Protein AF-X1K011-F1 (afdb_monomer_lite)

InterPro domains:
  IPR002888 [2Fe-2S]-binding [PF01799] (1-42)
  IPR036884 [2Fe-2S]-binding domain superfamily [SSF47741] (1-47)
  IPR051452 Diverse Oxidoreductases [PTHR44379] (1-47)

Foldseek 3Di:
DVVLLVVCCVVPLQDDLVSQCVSCVPPDDPVPCSVVSSQVSCVSSVVHDDPPPD

Secondary structure (DSSP, 8-state):
-HHHHHHHHHH-SS--HHHHHHHHTTS--SS--HHHHHHHHHHHTT--------

Structure (mmCIF, N/CA/C/O backbone):
data_AF-X1K011-F1
#
_entry.id   AF-X1K011-F1
#
loop_
_atom_site.group_PDB
_atom_site.id
_atom_site.type_symbol
_atom_site.label_atom_id
_atom_site.label_alt_id
_atom_site.label_comp_id
_atom_site.label_asym_id
_atom_site.label_entity_id
_atom_site.label_seq_id
_atom_site.pdbx_PDB_ins_code
_atom_site.Cartn_x
_atom_site.Cartn_y
_atom_site.Cartn_z
_atom_site.occupancy
_atom_site.B_iso_or_equiv
_atom_site.auth_seq_id
_atom_site.auth_comp_id
_atom_site.auth_asym_id
_atom_site.auth_atom_id
_atom_site.pdbx_PDB_model_num
ATOM 1 N N . MET A 1 1 ? -3.609 -1.440 -8.805 1.00 85.25 1 MET A N 1
ATOM 2 C CA . MET A 1 1 ? -3.505 -0.567 -7.615 1.00 85.25 1 MET A CA 1
ATOM 3 C C . MET A 1 1 ? -4.655 -0.788 -6.636 1.00 85.25 1 MET A C 1
ATOM 5 O O . MET A 1 1 ? -4.403 -1.370 -5.594 1.00 85.25 1 MET A O 1
ATOM 9 N N . ILE A 1 2 ? -5.913 -0.436 -6.956 1.00 92.88 2 ILE A N 1
ATOM 10 C CA . ILE A 1 2 ? -7.044 -0.540 -6.000 1.00 92.88 2 ILE A CA 1
ATOM 11 C C . ILE A 1 2 ? -7.261 -1.958 -5.447 1.00 92.88 2 ILE A C 1
ATOM 13 O O . ILE A 1 2 ? -7.312 -2.127 -4.236 1.00 92.88 2 ILE A O 1
ATOM 17 N N . LEU A 1 3 ? -7.356 -2.987 -6.298 1.00 95.38 3 LEU A N 1
ATOM 18 C CA . LEU A 1 3 ? -7.601 -4.360 -5.823 1.00 95.38 3 LEU A CA 1
ATOM 19 C C . LEU A 1 3 ? -6.470 -4.879 -4.926 1.00 95.38 3 LEU A C 1
ATOM 21 O O . LEU A 1 3 ? -6.735 -5.500 -3.901 1.00 95.38 3 LEU A O 1
ATOM 25 N N . THR A 1 4 ? -5.219 -4.576 -5.276 1.00 96.12 4 THR A N 1
ATOM 26 C CA . THR A 1 4 ? -4.053 -4.928 -4.459 1.00 96.12 4 THR A CA 1
ATOM 27 C C . THR A 1 4 ? -4.056 -4.180 -3.128 1.00 96.12 4 THR A C 1
ATOM 29 O O . THR A 1 4 ? -3.809 -4.792 -2.098 1.00 96.12 4 THR A O 1
ATOM 32 N N . ALA A 1 5 ? -4.405 -2.890 -3.123 1.00 95.19 5 ALA A N 1
ATOM 33 C CA . ALA A 1 5 ? -4.547 -2.106 -1.899 1.00 95.19 5 ALA A CA 1
ATOM 34 C C . ALA A 1 5 ? -5.659 -2.654 -0.992 1.00 95.19 5 ALA A C 1
ATOM 36 O O . ALA A 1 5 ? -5.460 -2.801 0.208 1.00 95.19 5 ALA A O 1
ATOM 37 N N . VAL A 1 6 ? -6.812 -3.024 -1.558 1.00 96.38 6 VAL A N 1
ATOM 38 C CA . VAL A 1 6 ? -7.912 -3.651 -0.807 1.00 96.38 6 VAL A CA 1
ATOM 39 C C . VAL A 1 6 ? -7.478 -4.992 -0.216 1.00 96.38 6 VAL A C 1
ATOM 41 O O . VAL A 1 6 ? -7.786 -5.273 0.939 1.00 96.38 6 VAL A O 1
ATOM 44 N N . ALA A 1 7 ? -6.767 -5.820 -0.985 1.00 96.94 7 ALA A N 1
ATOM 45 C CA . ALA A 1 7 ? -6.249 -7.094 -0.494 1.00 96.94 7 ALA A CA 1
ATOM 46 C C . ALA A 1 7 ? -5.228 -6.893 0.638 1.00 96.94 7 ALA A C 1
ATOM 48 O O . ALA A 1 7 ? -5.335 -7.555 1.670 1.00 96.94 7 ALA A O 1
ATOM 49 N N . LEU A 1 8 ? -4.302 -5.939 0.475 1.00 96.44 8 LEU A N 1
ATOM 50 C CA . LEU A 1 8 ? -3.325 -5.562 1.496 1.00 96.44 8 LEU A CA 1
ATOM 51 C C . LEU A 1 8 ? -4.025 -5.127 2.786 1.00 96.44 8 LEU A C 1
ATOM 53 O O . LEU A 1 8 ? -3.763 -5.706 3.831 1.00 96.44 8 LEU A O 1
ATOM 57 N N . LEU A 1 9 ? -4.956 -4.175 2.709 1.00 96.19 9 LEU A N 1
ATOM 58 C CA . LEU A 1 9 ? -5.643 -3.622 3.881 1.00 96.19 9 LEU A CA 1
ATOM 59 C C . LEU A 1 9 ? -6.559 -4.634 4.579 1.00 96.19 9 LEU A C 1
ATOM 61 O O . LEU A 1 9 ? -6.749 -4.561 5.789 1.00 96.19 9 LEU A O 1
ATOM 65 N N . LYS A 1 10 ? -7.109 -5.606 3.841 1.00 96.88 10 LYS A N 1
ATOM 66 C CA . LYS A 1 10 ? -7.867 -6.715 4.438 1.00 96.88 10 LYS A CA 1
ATOM 67 C C . LYS A 1 10 ? -6.983 -7.663 5.249 1.00 96.88 10 LYS A C 1
ATOM 69 O O . LYS A 1 10 ? -7.444 -8.173 6.264 1.00 96.88 10 LYS A O 1
ATOM 74 N N . GLY A 1 11 ? -5.760 -7.934 4.789 1.00 96.69 11 GLY A N 1
ATOM 75 C CA . GLY A 1 11 ? -4.818 -8.825 5.479 1.00 96.69 11 GLY A CA 1
ATOM 76 C C . GLY A 1 11 ? -3.977 -8.125 6.548 1.00 96.69 11 GLY A C 1
ATOM 77 O O . GLY A 1 11 ? -3.598 -8.739 7.540 1.00 96.69 11 GLY A O 1
ATOM 78 N N . ASN A 1 12 ? -3.704 -6.839 6.354 1.00 96.12 12 ASN A N 1
ATOM 79 C CA . ASN A 1 12 ? -2.919 -5.991 7.234 1.00 96.12 12 ASN A CA 1
ATOM 80 C C . ASN A 1 12 ? -3.541 -4.580 7.258 1.00 96.12 12 ASN A C 1
ATOM 82 O O . ASN A 1 12 ? -3.233 -3.769 6.384 1.00 96.12 12 ASN A O 1
ATOM 86 N N . PRO A 1 13 ? -4.411 -4.276 8.238 1.00 94.44 13 PRO A N 1
ATOM 87 C CA . PRO A 1 13 ? -5.081 -2.976 8.346 1.00 94.44 13 PRO A CA 1
ATOM 88 C C . PRO A 1 13 ? -4.141 -1.791 8.602 1.00 94.44 13 PRO A C 1
ATOM 90 O O . PRO A 1 13 ? -4.524 -0.649 8.358 1.00 94.44 13 PRO A O 1
ATOM 93 N N . HIS A 1 14 ? -2.919 -2.049 9.081 1.00 95.00 14 HIS A N 1
ATOM 94 C CA . HIS A 1 14 ? -1.928 -1.023 9.406 1.00 95.00 14 HIS A CA 1
ATOM 95 C C . HIS A 1 14 ? -0.566 -1.346 8.767 1.00 95.00 14 HIS A C 1
ATOM 97 O O . HIS A 1 14 ? 0.406 -1.592 9.484 1.00 95.00 14 HIS A O 1
ATOM 103 N N . PRO A 1 15 ? -0.472 -1.356 7.426 1.00 95.69 15 PRO A N 1
ATOM 104 C CA . PRO A 1 15 ? 0.779 -1.655 6.750 1.00 95.69 15 PRO A CA 1
ATOM 105 C C . PRO A 1 15 ? 1.778 -0.504 6.903 1.00 95.69 15 PRO A C 1
ATOM 107 O O . PRO A 1 15 ? 1.381 0.655 7.008 1.00 95.69 15 PRO A O 1
ATOM 110 N N . THR A 1 16 ? 3.073 -0.811 6.905 1.00 95.50 16 THR A N 1
ATOM 111 C CA . THR A 1 16 ? 4.131 0.209 6.816 1.00 95.50 16 THR A CA 1
ATOM 112 C C . THR A 1 16 ? 4.302 0.699 5.378 1.00 95.50 16 THR A C 1
ATOM 114 O O . THR A 1 16 ? 3.856 0.046 4.433 1.00 95.50 16 THR A O 1
ATOM 117 N N . ASP A 1 17 ? 4.995 1.823 5.192 1.00 92.88 17 ASP A N 1
ATOM 118 C CA . ASP A 1 17 ? 5.293 2.357 3.858 1.00 92.88 17 ASP A CA 1
ATOM 119 C C . ASP A 1 17 ? 6.064 1.343 2.993 1.00 92.88 17 ASP A C 1
ATOM 121 O O . ASP A 1 17 ? 5.717 1.167 1.823 1.00 92.88 17 ASP A O 1
ATOM 125 N N . GLU A 1 18 ? 7.032 0.602 3.557 1.00 94.81 18 GLU A N 1
ATOM 126 C CA . GLU A 1 18 ? 7.714 -0.473 2.821 1.00 94.81 18 GLU A CA 1
ATOM 127 C C . GLU A 1 18 ? 6.754 -1.587 2.393 1.00 94.81 18 GLU A C 1
ATOM 129 O O . GLU A 1 18 ? 6.836 -2.071 1.267 1.00 94.81 18 GLU A O 1
ATOM 134 N N . GLN A 1 19 ? 5.819 -1.988 3.258 1.00 95.62 19 GLN A N 1
ATOM 135 C CA . GLN A 1 19 ? 4.846 -3.033 2.928 1.00 95.62 19 GLN A CA 1
ATOM 136 C C . GLN A 1 19 ? 3.880 -2.583 1.828 1.00 95.62 19 GLN A C 1
ATOM 138 O O . GLN A 1 19 ? 3.499 -3.384 0.972 1.00 95.62 19 GLN A O 1
ATOM 143 N N . ILE A 1 20 ? 3.497 -1.302 1.826 1.00 94.62 20 ILE A N 1
ATOM 144 C CA . ILE A 1 20 ? 2.689 -0.714 0.755 1.00 94.62 20 ILE A CA 1
ATOM 145 C C . ILE A 1 20 ? 3.486 -0.711 -0.554 1.00 94.62 20 ILE A C 1
ATOM 147 O O . ILE A 1 20 ? 2.963 -1.144 -1.581 1.00 94.62 20 ILE A O 1
ATOM 151 N N . ALA A 1 21 ? 4.740 -0.256 -0.526 1.00 92.50 21 ALA A N 1
ATOM 152 C CA . ALA A 1 21 ? 5.600 -0.211 -1.705 1.00 92.50 21 ALA A CA 1
ATOM 153 C C . ALA A 1 21 ? 5.821 -1.609 -2.304 1.00 92.50 21 ALA A C 1
ATOM 155 O O . ALA A 1 21 ? 5.639 -1.796 -3.508 1.00 92.50 21 ALA A O 1
ATOM 156 N N . GLU A 1 22 ? 6.111 -2.602 -1.462 1.00 94.88 22 GLU A N 1
ATOM 157 C CA . GLU A 1 22 ? 6.311 -3.988 -1.886 1.00 94.88 22 GLU A CA 1
ATOM 158 C C . GLU A 1 22 ? 5.038 -4.571 -2.514 1.00 94.88 22 GLU A C 1
ATOM 160 O O . GLU A 1 22 ? 5.073 -5.130 -3.610 1.00 94.88 22 GLU A O 1
ATOM 165 N N . ALA A 1 23 ? 3.877 -4.354 -1.887 1.00 94.75 23 ALA A N 1
ATOM 166 C CA . ALA A 1 23 ? 2.599 -4.790 -2.444 1.00 94.75 23 ALA A CA 1
ATOM 167 C C . ALA A 1 23 ? 2.310 -4.148 -3.813 1.00 94.75 23 ALA A C 1
ATOM 169 O O . ALA A 1 23 ? 1.666 -4.759 -4.670 1.00 94.75 23 ALA A O 1
ATOM 170 N N . MET A 1 24 ? 2.767 -2.914 -4.041 1.00 94.25 24 MET A N 1
ATOM 171 C CA . MET A 1 24 ? 2.562 -2.209 -5.305 1.00 94.25 24 MET A CA 1
ATOM 172 C C . MET A 1 24 ? 3.624 -2.522 -6.368 1.00 94.25 24 MET A C 1
ATOM 174 O O . MET A 1 24 ? 3.384 -2.200 -7.527 1.00 94.25 24 MET A O 1
ATOM 178 N N . ASN A 1 25 ? 4.725 -3.204 -6.039 1.00 90.88 25 ASN A N 1
ATOM 179 C CA . ASN A 1 25 ? 5.832 -3.488 -6.964 1.00 90.88 25 ASN A CA 1
ATOM 180 C C . ASN A 1 25 ? 5.382 -4.268 -8.225 1.00 90.88 25 ASN A C 1
ATOM 182 O O . ASN A 1 25 ? 5.880 -4.056 -9.328 1.00 90.88 25 ASN A O 1
ATOM 186 N N . GLY A 1 26 ? 4.347 -5.109 -8.098 1.00 88.94 26 GLY A N 1
ATOM 187 C CA . GLY A 1 26 ? 3.719 -5.821 -9.224 1.00 88.94 26 GLY A CA 1
ATOM 188 C C . GLY A 1 26 ? 2.731 -4.997 -10.067 1.00 88.94 26 GLY A C 1
ATOM 189 O O . GLY A 1 26 ? 2.163 -5.513 -11.028 1.00 88.94 26 GLY A O 1
ATOM 190 N N . ASN A 1 27 ? 2.478 -3.733 -9.723 1.00 90.88 27 ASN A N 1
ATOM 191 C CA . ASN A 1 27 ? 1.516 -2.874 -10.406 1.00 90.88 27 ASN A CA 1
ATOM 192 C C . ASN A 1 27 ? 2.249 -1.736 -11.136 1.00 90.88 27 ASN A C 1
ATOM 194 O O . ASN A 1 27 ? 2.510 -0.687 -10.570 1.00 90.88 27 ASN A O 1
ATOM 198 N N . ILE A 1 28 ? 2.552 -1.883 -12.423 1.00 91.19 28 ILE A N 1
ATOM 199 C CA . ILE A 1 28 ? 3.313 -0.851 -13.146 1.00 91.19 28 ILE A CA 1
ATOM 200 C C . ILE A 1 28 ? 2.467 0.420 -13.349 1.00 91.19 28 ILE A C 1
ATOM 202 O O . ILE A 1 28 ? 1.375 0.375 -13.917 1.00 91.19 28 ILE A O 1
ATOM 206 N N . CYS A 1 29 ? 2.998 1.573 -12.932 1.00 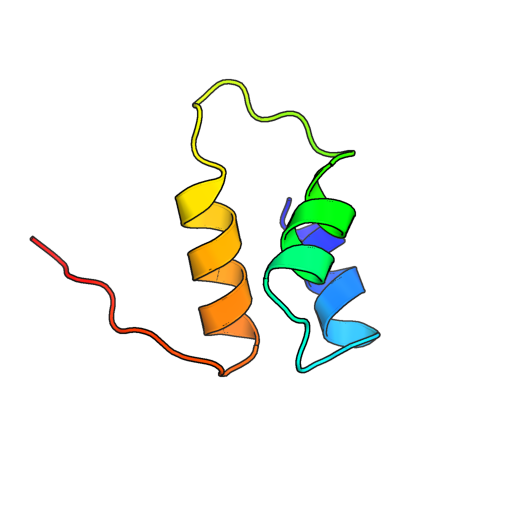90.38 29 CYS A N 1
ATOM 207 C CA . CYS A 1 29 ? 2.418 2.892 -13.186 1.00 90.38 29 CYS A CA 1
ATOM 208 C C . CYS A 1 29 ? 3.277 3.667 -14.196 1.00 90.38 29 CYS A C 1
ATOM 210 O O . CYS A 1 29 ? 4.463 3.887 -13.962 1.00 90.38 29 CYS A O 1
ATOM 212 N N . ARG A 1 30 ? 2.682 4.120 -15.309 1.00 94.31 30 ARG A N 1
ATOM 213 C CA . ARG A 1 30 ? 3.378 4.930 -16.328 1.00 94.31 30 ARG A CA 1
ATOM 214 C C . ARG A 1 30 ? 3.338 6.437 -16.053 1.00 94.31 30 ARG A C 1
ATOM 216 O O . ARG A 1 30 ? 4.149 7.172 -16.602 1.00 94.31 30 ARG A O 1
ATOM 223 N N . CYS A 1 31 ? 2.418 6.883 -15.203 1.00 93.31 31 CYS A N 1
ATOM 224 C CA . CYS A 1 31 ? 2.202 8.298 -14.894 1.00 93.31 31 CYS A CA 1
ATOM 225 C C . CYS A 1 31 ? 3.079 8.811 -13.739 1.00 93.31 31 CYS A C 1
ATOM 227 O O . CYS A 1 31 ? 2.910 9.950 -13.325 1.00 93.31 31 CYS A O 1
ATOM 229 N N . CYS A 1 32 ? 3.970 7.971 -13.195 1.00 86.94 32 CYS A N 1
ATOM 230 C CA . CYS A 1 32 ? 4.818 8.274 -12.035 1.00 86.94 32 CYS A CA 1
ATOM 231 C C . CYS A 1 32 ? 4.055 8.616 -10.737 1.00 86.94 32 CYS A C 1
ATOM 233 O O . CYS A 1 32 ? 4.635 9.206 -9.836 1.00 86.94 32 CYS A O 1
ATOM 235 N N . ALA A 1 33 ? 2.795 8.187 -10.603 1.00 90.12 33 ALA A N 1
ATOM 236 C CA . ALA A 1 33 ? 1.918 8.526 -9.473 1.00 90.12 33 ALA A CA 1
ATOM 237 C C . ALA A 1 33 ? 2.059 7.594 -8.242 1.00 90.12 33 ALA A C 1
ATOM 239 O O . ALA A 1 33 ? 1.106 7.366 -7.493 1.00 90.12 33 ALA A O 1
ATOM 240 N N . TYR A 1 34 ? 3.214 6.942 -8.080 1.00 90.38 34 TYR A N 1
ATOM 241 C CA . TYR A 1 34 ? 3.452 6.010 -6.971 1.00 90.38 34 TYR A CA 1
ATOM 242 C C . TYR A 1 34 ? 3.369 6.673 -5.587 1.00 90.38 34 TYR A C 1
ATOM 244 O O . TYR A 1 34 ? 2.712 6.098 -4.715 1.00 90.38 34 TYR A O 1
ATOM 252 N N . PRO A 1 35 ? 3.975 7.856 -5.361 1.00 91.00 35 PRO A N 1
ATOM 253 C CA . PRO A 1 35 ? 3.885 8.540 -4.072 1.00 91.00 35 PRO A CA 1
ATOM 254 C C . PRO A 1 35 ? 2.437 8.821 -3.647 1.00 91.00 35 PRO A C 1
ATOM 256 O O . PRO A 1 35 ? 2.066 8.597 -2.495 1.00 91.00 35 PRO A O 1
ATOM 259 N N . GLU A 1 36 ? 1.591 9.236 -4.589 1.00 92.88 36 GLU A N 1
ATOM 260 C CA . GLU A 1 36 ? 0.178 9.537 -4.364 1.00 92.88 36 GLU A CA 1
ATOM 261 C C . GLU A 1 36 ? -0.621 8.271 -4.040 1.00 92.88 36 GLU A C 1
ATOM 263 O O . GLU A 1 36 ? -1.507 8.296 -3.185 1.00 92.88 36 GLU A O 1
ATOM 268 N N . ILE A 1 37 ? -0.291 7.142 -4.676 1.00 93.06 37 ILE A N 1
ATOM 269 C CA . ILE A 1 37 ? -0.900 5.842 -4.366 1.00 93.06 37 ILE A CA 1
ATOM 270 C C . ILE A 1 37 ? -0.543 5.408 -2.941 1.00 93.06 37 ILE A C 1
ATOM 272 O O . ILE A 1 37 ? -1.430 4.980 -2.202 1.00 93.06 37 ILE A O 1
ATOM 276 N N . VAL A 1 38 ? 0.721 5.549 -2.528 1.00 93.12 38 VAL A N 1
ATOM 277 C CA . VAL A 1 38 ? 1.147 5.232 -1.155 1.00 93.12 38 VAL A CA 1
ATOM 278 C C . VAL A 1 38 ? 0.398 6.114 -0.155 1.00 93.12 38 VAL A C 1
ATOM 280 O O . VAL A 1 38 ? -0.193 5.599 0.794 1.00 93.12 38 VAL A O 1
ATOM 283 N N . ALA A 1 39 ? 0.326 7.424 -0.405 1.00 93.06 39 ALA A N 1
ATOM 284 C CA . ALA A 1 39 ? -0.419 8.360 0.435 1.00 93.06 39 ALA A CA 1
ATOM 285 C C . ALA A 1 39 ? -1.915 8.003 0.534 1.00 93.06 39 ALA A C 1
ATOM 287 O O . ALA A 1 39 ?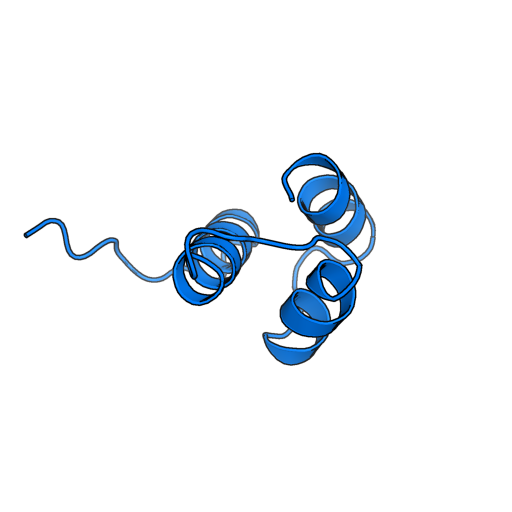 -2.492 8.019 1.625 1.00 93.06 39 ALA A O 1
ATOM 288 N N . ALA A 1 40 ? -2.545 7.616 -0.579 1.00 94.31 40 ALA A N 1
ATOM 289 C CA . ALA A 1 40 ? -3.941 7.191 -0.599 1.00 94.31 40 ALA A CA 1
ATOM 290 C C . ALA A 1 40 ? -4.178 5.920 0.236 1.00 94.31 40 ALA A C 1
ATOM 292 O O . ALA A 1 40 ? -5.180 5.828 0.947 1.00 94.31 40 ALA A O 1
ATOM 293 N N . ILE A 1 41 ? -3.250 4.959 0.195 1.00 94.25 41 ILE A N 1
ATOM 294 C CA . ILE A 1 41 ? -3.335 3.721 0.984 1.00 94.25 41 ILE A CA 1
ATOM 295 C C . ILE A 1 41 ? -3.142 4.011 2.475 1.00 94.25 41 ILE A C 1
ATOM 297 O O . ILE A 1 41 ? -3.924 3.512 3.281 1.00 94.25 41 ILE A O 1
ATOM 301 N N . ARG A 1 42 ? -2.192 4.877 2.852 1.00 93.00 42 ARG A N 1
ATOM 302 C CA . ARG A 1 42 ? -2.020 5.331 4.248 1.00 93.00 42 ARG A CA 1
ATOM 303 C C . ARG A 1 42 ? -3.281 5.997 4.785 1.00 93.00 42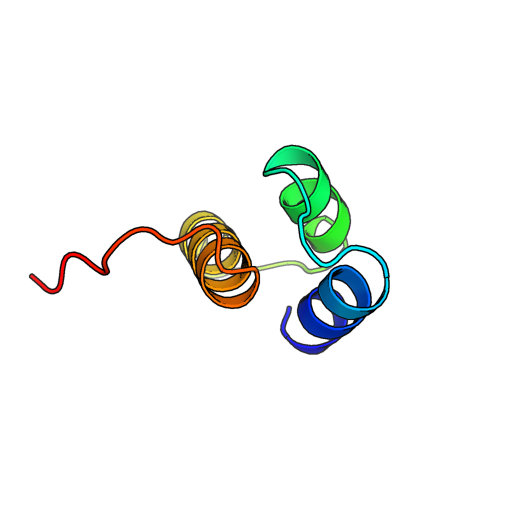 ARG A C 1
ATOM 305 O O . ARG A 1 42 ? -3.727 5.696 5.892 1.00 93.00 42 ARG A O 1
ATOM 312 N N . ARG A 1 43 ? -3.907 6.856 3.973 1.00 93.94 43 ARG A N 1
ATOM 313 C CA . ARG A 1 43 ? -5.193 7.478 4.308 1.00 93.94 43 ARG A CA 1
ATOM 314 C C . ARG A 1 43 ? -6.287 6.428 4.506 1.00 93.94 43 ARG A C 1
ATOM 316 O O . ARG A 1 43 ? -7.037 6.519 5.473 1.00 93.94 43 ARG A O 1
ATOM 323 N N . ALA A 1 44 ? -6.367 5.428 3.630 1.00 93.44 44 ALA A N 1
ATOM 324 C CA . ALA A 1 44 ? -7.331 4.334 3.754 1.00 93.44 44 ALA A CA 1
ATOM 325 C C . ALA A 1 44 ? -7.066 3.429 4.977 1.00 93.44 44 ALA A C 1
ATOM 327 O O . ALA A 1 44 ? -8.015 2.911 5.558 1.00 93.44 44 ALA A O 1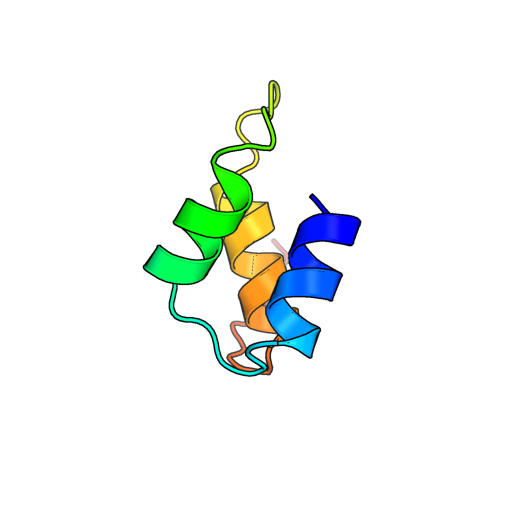
ATOM 328 N N . ALA A 1 45 ? -5.807 3.288 5.401 1.00 93.94 45 ALA A N 1
ATOM 329 C CA . ALA A 1 45 ? -5.388 2.558 6.602 1.00 93.94 45 ALA A CA 1
ATOM 330 C C . ALA A 1 45 ? -5.647 3.316 7.923 1.00 93.94 45 ALA A C 1
ATOM 332 O O . ALA A 1 45 ? -5.289 2.831 8.998 1.00 93.94 45 ALA A O 1
ATOM 333 N N . GLY A 1 46 ? -6.209 4.530 7.866 1.00 90.38 46 GLY A N 1
ATOM 334 C CA . GLY A 1 46 ? -6.420 5.379 9.043 1.00 90.38 46 GLY A CA 1
ATOM 335 C C . GLY A 1 46 ? -5.135 5.991 9.616 1.00 90.38 46 GLY A C 1
ATOM 336 O O . GLY A 1 46 ? -5.167 6.572 10.695 1.00 90.38 46 GLY A O 1
ATOM 337 N N . GLN A 1 47 ? -4.013 5.909 8.898 1.00 80.88 47 GLN A N 1
ATOM 338 C CA . GLN A 1 47 ? -2.702 6.437 9.304 1.00 80.88 47 GLN A CA 1
ATOM 339 C C . GLN A 1 47 ? -2.510 7.900 8.859 1.00 80.88 47 GLN A C 1
ATOM 341 O O . GLN A 1 47 ? -1.439 8.270 8.394 1.00 80.88 47 GLN A O 1
ATOM 346 N N . GLY A 1 48 ? -3.585 8.692 8.887 1.00 60.56 48 GLY A N 1
ATOM 347 C CA . GLY A 1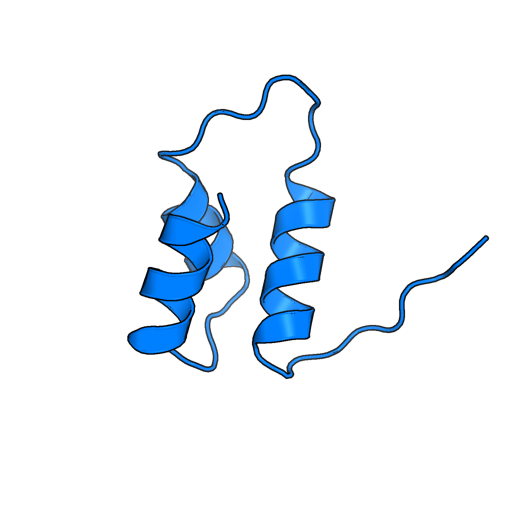 48 ? -3.785 9.867 8.035 1.00 60.56 48 GLY A CA 1
ATOM 348 C C . GLY A 1 48 ? -2.610 10.842 7.878 1.00 60.56 48 GLY A C 1
ATOM 349 O O . GLY A 1 48 ? -1.878 11.138 8.816 1.00 60.56 48 GLY A O 1
ATOM 350 N N . ALA A 1 49 ? -2.537 11.431 6.684 1.00 46.78 49 ALA A N 1
ATOM 351 C CA . ALA A 1 49 ? -2.076 12.797 6.499 1.00 46.78 49 ALA A CA 1
ATOM 352 C C . ALA A 1 49 ? -3.052 13.519 5.561 1.00 46.78 49 ALA A C 1
ATOM 354 O O . ALA A 1 49 ? -3.618 12.956 4.619 1.00 46.78 49 ALA A O 1
ATOM 355 N N . GLU A 1 50 ? -3.292 14.762 5.919 1.00 50.66 50 GLU A N 1
ATOM 35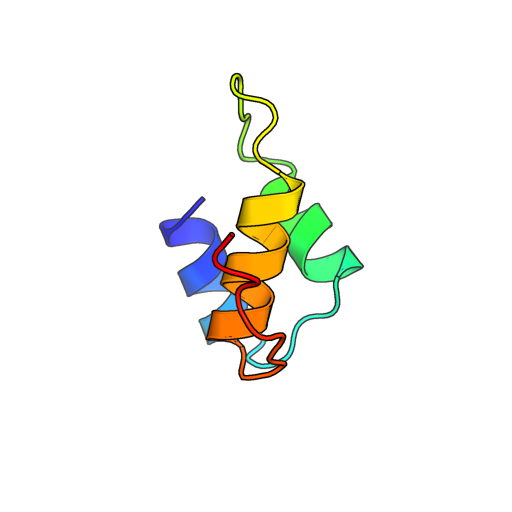6 C CA . GLU A 1 50 ? -4.231 15.718 5.364 1.00 50.66 50 GLU A CA 1
ATOM 357 C C . GLU A 1 50 ? -3.826 16.000 3.916 1.00 50.66 50 GLU A C 1
ATOM 359 O O . GLU A 1 50 ? -2.651 16.193 3.608 1.00 50.66 50 GLU A O 1
ATOM 364 N N . VAL A 1 51 ? -4.792 15.965 2.999 1.00 52.31 51 VAL A N 1
ATOM 365 C CA . VAL A 1 51 ? -4.528 16.381 1.622 1.00 52.31 51 VAL A CA 1
ATOM 366 C C . VAL A 1 51 ? -4.314 17.884 1.692 1.00 52.31 51 VAL A C 1
ATOM 368 O O . VAL A 1 51 ? -5.276 18.616 1.913 1.00 52.31 51 VAL A O 1
ATOM 371 N N . SER A 1 52 ? -3.072 18.334 1.513 1.00 48.53 52 SER A N 1
ATOM 372 C CA . SER A 1 52 ? -2.782 19.700 1.086 1.00 48.53 52 SER A CA 1
ATOM 373 C C . SER A 1 52 ? -3.459 19.910 -0.267 1.00 48.53 52 SER A C 1
ATOM 375 O O . SER A 1 52 ? -2.866 19.697 -1.320 1.00 48.53 52 SER A O 1
ATOM 377 N N . THR A 1 53 ? -4.742 20.262 -0.243 1.00 40.00 53 THR A N 1
ATOM 378 C CA . THR A 1 53 ? -5.415 20.908 -1.362 1.00 40.00 53 THR A CA 1
ATOM 379 C C . THR A 1 53 ? -4.782 22.286 -1.493 1.00 40.00 53 THR A C 1
ATOM 381 O O . THR A 1 53 ? -5.047 23.165 -0.673 1.00 40.00 53 THR A O 1
ATOM 384 N N . SER A 1 54 ? -3.875 22.427 -2.457 1.00 39.41 54 SER A N 1
ATOM 385 C CA . SER A 1 54 ? -3.510 23.719 -3.048 1.00 39.41 54 SER A CA 1
ATOM 386 C C . SER A 1 54 ? -4.368 23.946 -4.282 1.00 39.41 54 SER A C 1
ATOM 388 O O . SER A 1 54 ? -4.610 22.945 -4.996 1.00 39.41 54 SER A O 1
#

Sequence (54 aa):
MILTAVALLKGNPHPTDEQIAEAMNGNICRCCAYPEIVAAIRRAAGQGAEVSTS

pLDDT: mean 87.37, std 15.54, range [39.41, 96.94]

Radius of gyration: 10.89 Å; chains: 1; bounding box: 16×32×26 Å

Organism: NCBI:txid412755